Protein AF-A0AA49GN53-F1 (afdb_monomer_lite)

Structure (mmCIF, N/CA/C/O backbone):
data_AF-A0AA49GN53-F1
#
_entry.id   AF-A0AA49GN53-F1
#
loop_
_atom_site.group_PDB
_atom_site.id
_atom_site.type_symbol
_atom_site.label_atom_id
_atom_site.label_alt_id
_atom_site.label_comp_id
_atom_site.label_asym_id
_atom_site.label_entity_id
_atom_site.label_seq_id
_atom_site.pdbx_PDB_ins_code
_atom_site.Cartn_x
_atom_site.Cartn_y
_atom_site.Cartn_z
_atom_site.occupancy
_atom_site.B_iso_or_equiv
_atom_site.auth_seq_id
_atom_site.auth_comp_id
_atom_site.auth_asym_id
_atom_site.auth_atom_id
_atom_site.pdbx_PDB_model_num
ATOM 1 N N . MET A 1 1 ? -11.409 1.439 17.547 1.00 54.94 1 MET A N 1
ATOM 2 C CA . MET A 1 1 ? -10.753 1.227 16.237 1.00 54.94 1 MET A CA 1
ATOM 3 C C . MET A 1 1 ? -9.840 2.413 15.965 1.00 54.94 1 MET A C 1
ATOM 5 O O . MET A 1 1 ? -10.302 3.540 16.104 1.00 54.94 1 MET A O 1
ATOM 9 N N . LYS A 1 2 ? -8.555 2.179 15.673 1.00 67.25 2 LYS A N 1
ATOM 10 C CA . LYS A 1 2 ? -7.605 3.239 15.289 1.00 67.25 2 LYS A CA 1
ATOM 11 C C . LYS A 1 2 ? -7.948 3.698 13.862 1.00 67.25 2 LYS A C 1
ATOM 13 O O . LYS A 1 2 ? -8.266 2.854 13.030 1.00 67.25 2 LYS A O 1
ATOM 18 N N . ARG A 1 3 ? -7.956 5.010 13.601 1.00 82.94 3 ARG A N 1
ATOM 19 C CA . ARG A 1 3 ? -8.122 5.567 12.244 1.00 82.94 3 ARG A CA 1
ATOM 20 C C . ARG A 1 3 ? -6.794 5.491 11.486 1.00 82.94 3 ARG A C 1
ATOM 22 O O . ARG A 1 3 ? -5.761 5.692 12.119 1.00 82.94 3 ARG A O 1
ATOM 29 N N . LEU A 1 4 ? -6.860 5.245 10.172 1.00 87.00 4 LEU A N 1
ATOM 30 C CA . LEU A 1 4 ? -5.706 5.348 9.276 1.00 87.00 4 LEU A CA 1
ATOM 31 C C . LEU A 1 4 ? -5.173 6.784 9.238 1.00 87.00 4 LEU A C 1
ATOM 33 O O . LEU A 1 4 ? -5.960 7.736 9.305 1.00 87.00 4 LEU A O 1
ATOM 37 N N . SER A 1 5 ? -3.860 6.942 9.076 1.00 91.00 5 SER A N 1
ATOM 38 C CA . SER A 1 5 ? -3.268 8.234 8.722 1.00 91.00 5 SER A CA 1
ATOM 39 C C . SER A 1 5 ? -3.772 8.739 7.359 1.00 91.00 5 SER A C 1
ATOM 41 O O . SER A 1 5 ? -4.272 7.976 6.522 1.00 91.00 5 SER A O 1
ATOM 43 N N . ASN A 1 6 ? -3.642 10.049 7.112 1.00 90.75 6 ASN A N 1
ATOM 44 C CA . ASN A 1 6 ? -4.035 10.642 5.828 1.00 90.75 6 ASN A CA 1
ATOM 45 C C . ASN A 1 6 ? -3.253 10.017 4.664 1.00 90.75 6 ASN A C 1
ATOM 47 O O . ASN A 1 6 ? -3.858 9.617 3.670 1.00 90.75 6 ASN A O 1
ATOM 51 N N . ASN A 1 7 ? -1.932 9.871 4.812 1.00 92.31 7 ASN A N 1
ATOM 52 C CA . ASN A 1 7 ? -1.085 9.274 3.781 1.00 92.31 7 ASN A CA 1
ATOM 53 C C . ASN A 1 7 ? -1.431 7.795 3.565 1.00 92.31 7 ASN A C 1
ATOM 55 O O . ASN A 1 7 ? -1.616 7.388 2.421 1.00 92.31 7 ASN A O 1
ATOM 59 N N . ALA A 1 8 ? -1.638 7.010 4.630 1.00 92.44 8 ALA A N 1
ATOM 60 C CA . ALA A 1 8 ? -2.073 5.621 4.488 1.00 92.44 8 ALA A CA 1
ATOM 61 C C . ALA A 1 8 ? -3.421 5.502 3.773 1.00 92.44 8 ALA A C 1
ATOM 63 O O . ALA A 1 8 ? -3.586 4.634 2.923 1.00 92.44 8 ALA A O 1
ATOM 64 N N . THR A 1 9 ? -4.362 6.408 4.043 1.00 92.44 9 THR A N 1
ATOM 65 C CA . THR A 1 9 ? -5.661 6.435 3.354 1.00 92.44 9 THR A CA 1
ATOM 66 C C . THR A 1 9 ? -5.506 6.710 1.855 1.00 92.44 9 THR A C 1
ATOM 68 O O . THR A 1 9 ? -6.140 6.046 1.033 1.00 92.44 9 THR A O 1
ATOM 71 N N . VAL A 1 10 ? -4.655 7.672 1.485 1.00 92.44 10 VAL A N 1
ATOM 72 C CA . VAL A 1 10 ? -4.378 8.021 0.083 1.00 92.44 10 VAL A CA 1
ATOM 73 C C . VAL A 1 10 ? -3.693 6.8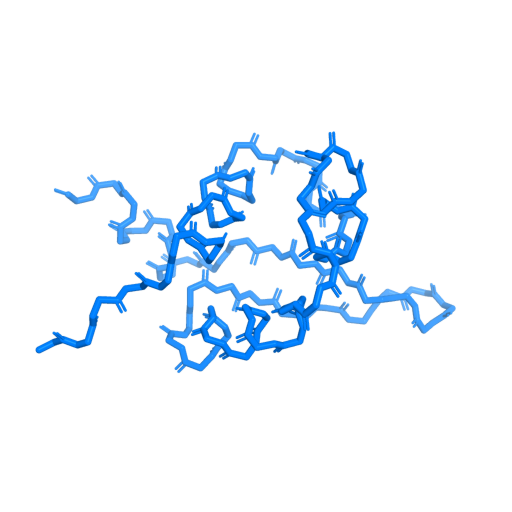64 -0.644 1.00 92.44 10 VAL A C 1
ATOM 75 O O . VAL A 1 10 ? -4.155 6.461 -1.711 1.00 92.44 10 VAL A O 1
ATOM 78 N N . ILE A 1 11 ? -2.645 6.289 -0.050 1.00 92.8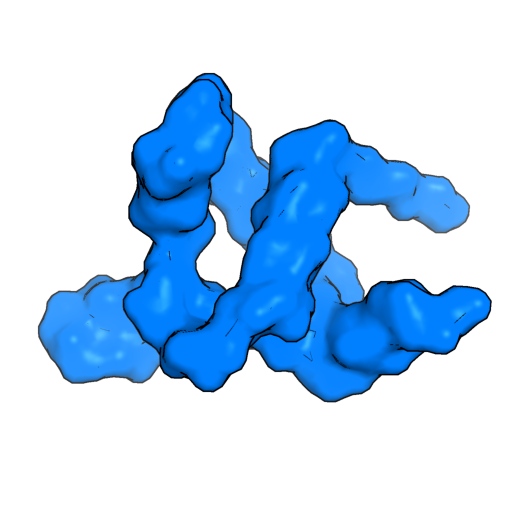8 11 ILE A N 1
ATOM 79 C CA . ILE A 1 11 ? -1.908 5.153 -0.616 1.00 92.88 11 IL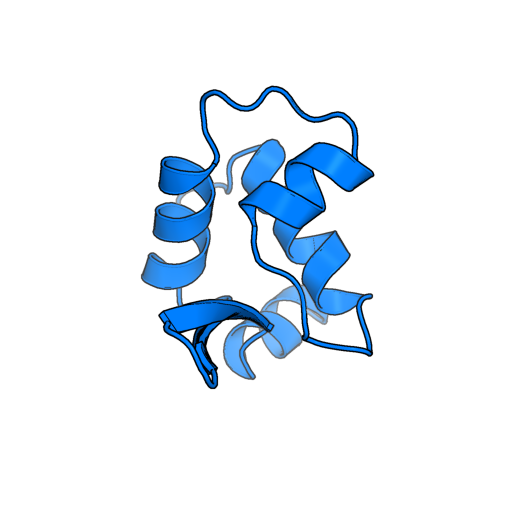E A CA 1
ATOM 80 C C . ILE A 1 11 ? -2.806 3.924 -0.748 1.00 92.88 11 ILE A C 1
ATOM 82 O O . ILE A 1 11 ? -2.808 3.277 -1.790 1.00 92.88 11 ILE A O 1
ATOM 86 N N . PHE A 1 12 ? -3.622 3.629 0.263 1.00 93.25 12 PHE A N 1
ATOM 87 C CA . PHE A 1 12 ? -4.566 2.516 0.221 1.00 93.25 12 PHE A CA 1
ATOM 88 C C . PHE A 1 12 ? -5.569 2.658 -0.928 1.00 93.25 12 PHE A C 1
ATOM 90 O O . PHE A 1 12 ? -5.800 1.704 -1.670 1.00 93.25 12 PHE A O 1
ATOM 97 N N . ARG A 1 13 ? -6.116 3.863 -1.132 1.00 92.81 13 ARG A N 1
ATOM 98 C CA . ARG A 1 13 ? -7.002 4.148 -2.268 1.00 92.81 13 ARG A CA 1
ATOM 99 C C . ARG A 1 13 ? -6.275 4.010 -3.604 1.00 92.81 13 ARG A C 1
ATOM 101 O O . ARG A 1 13 ? -6.857 3.474 -4.542 1.00 92.81 13 A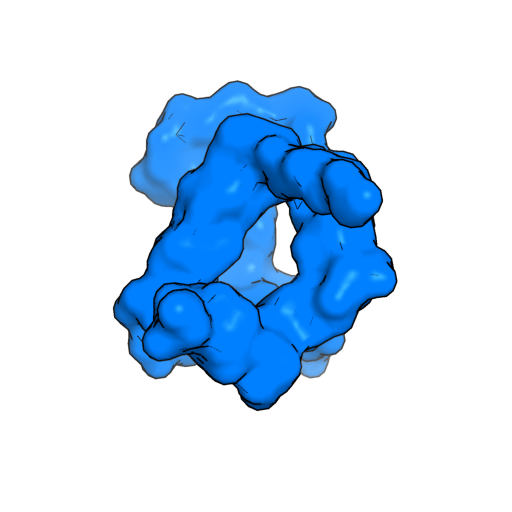RG A O 1
ATOM 108 N N . TYR A 1 14 ? -5.032 4.479 -3.693 1.00 93.00 14 TYR A N 1
ATOM 109 C CA . TYR A 1 14 ? -4.228 4.342 -4.905 1.00 93.00 14 TYR A CA 1
ATOM 110 C C . TYR A 1 14 ? -4.006 2.867 -5.255 1.00 93.00 14 TYR A C 1
ATOM 112 O O . TYR A 1 14 ? -4.306 2.458 -6.369 1.00 93.00 14 TYR A O 1
ATOM 120 N N . LEU A 1 15 ? -3.575 2.056 -4.286 1.00 91.88 15 LEU A N 1
ATOM 121 C CA . LEU A 1 15 ? -3.343 0.619 -4.458 1.00 91.88 15 LEU A CA 1
ATOM 122 C C . LEU A 1 15 ? -4.612 -0.165 -4.814 1.00 91.88 15 LEU A C 1
ATOM 124 O O . LEU A 1 15 ? -4.523 -1.186 -5.482 1.00 91.88 15 LEU A O 1
ATOM 128 N N . TYR A 1 16 ? -5.791 0.291 -4.381 1.00 91.19 16 TYR A N 1
ATOM 129 C CA . TYR A 1 16 ? -7.065 -0.299 -4.804 1.00 91.19 16 TYR A CA 1
ATOM 130 C C . TYR A 1 16 ? -7.379 -0.021 -6.283 1.00 91.19 16 TYR A C 1
ATOM 132 O O . TYR A 1 16 ? -7.953 -0.863 -6.969 1.00 91.19 16 TYR A O 1
ATOM 140 N N . GLN A 1 17 ? -7.038 1.176 -6.765 1.00 89.38 17 GLN A N 1
ATOM 141 C CA . GLN A 1 17 ? -7.283 1.596 -8.148 1.00 89.38 17 GLN A CA 1
ATOM 142 C C . GLN A 1 17 ? -6.197 1.112 -9.114 1.00 89.38 17 GLN A C 1
ATOM 144 O O . GLN A 1 17 ? -6.449 1.006 -10.317 1.00 89.38 17 GLN A O 1
ATOM 149 N N . ASP A 1 18 ? -4.997 0.843 -8.605 1.00 83.88 18 ASP A N 1
ATOM 150 C CA . ASP A 1 18 ? -3.880 0.357 -9.396 1.00 83.88 18 ASP A CA 1
ATOM 151 C C . ASP A 1 18 ? -4.105 -1.097 -9.825 1.00 83.88 18 ASP A C 1
ATOM 153 O O . ASP A 1 18 ? -4.013 -2.038 -9.044 1.00 83.88 18 ASP A O 1
ATOM 157 N N . THR A 1 19 ? -4.386 -1.272 -11.112 1.00 67.00 19 THR A N 1
ATOM 158 C CA . THR A 1 19 ? -4.595 -2.586 -11.734 1.00 67.00 19 THR A CA 1
ATOM 159 C C . THR A 1 19 ? -3.284 -3.295 -12.068 1.00 67.00 19 THR A C 1
ATOM 161 O O . THR A 1 19 ? -3.304 -4.493 -12.356 1.00 67.00 19 THR A O 1
ATOM 164 N N . THR A 1 20 ? -2.152 -2.582 -12.023 1.00 71.56 20 THR A N 1
ATOM 165 C CA . THR A 1 20 ? -0.834 -3.128 -12.371 1.00 71.56 20 THR A CA 1
ATOM 166 C C . THR A 1 20 ? -0.178 -3.858 -11.205 1.00 71.56 20 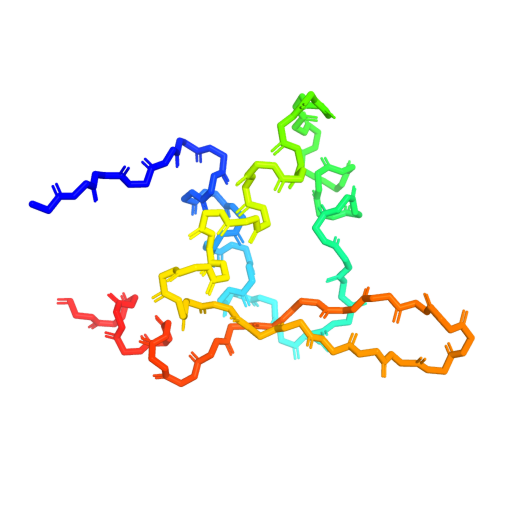THR A C 1
ATOM 168 O O . THR A 1 20 ? 0.484 -4.857 -11.441 1.00 71.56 20 THR A O 1
ATOM 171 N N . HIS A 1 21 ? -0.449 -3.448 -9.959 1.00 68.81 21 HIS A N 1
ATOM 172 C CA . HIS A 1 21 ? 0.078 -4.063 -8.727 1.00 68.81 21 HIS A CA 1
ATOM 173 C C . HIS A 1 21 ? 1.618 -4.124 -8.647 1.00 68.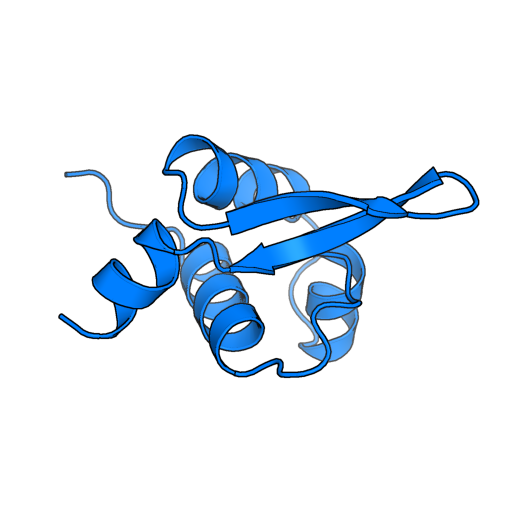81 21 HIS A C 1
ATOM 175 O O . HIS A 1 21 ? 2.169 -4.909 -7.878 1.00 68.81 21 HIS A O 1
ATOM 181 N N . ASP A 1 22 ? 2.300 -3.272 -9.414 1.00 76.00 22 ASP A N 1
ATOM 182 C CA . ASP A 1 22 ? 3.744 -3.349 -9.664 1.00 76.00 22 ASP A CA 1
ATOM 183 C C . ASP A 1 22 ? 4.511 -2.163 -9.056 1.00 76.00 22 ASP A C 1
ATOM 185 O O . ASP A 1 22 ? 5.619 -1.846 -9.486 1.00 76.00 22 ASP A O 1
ATOM 189 N N . LEU A 1 23 ? 3.947 -1.471 -8.060 1.00 85.44 23 LEU A N 1
ATOM 190 C CA . LEU A 1 23 ? 4.579 -0.283 -7.478 1.00 85.44 23 LEU A CA 1
ATOM 191 C C . LEU A 1 23 ? 4.900 -0.456 -6.000 1.00 85.44 23 LEU A C 1
ATOM 193 O O . LEU A 1 23 ? 4.081 -0.931 -5.210 1.00 85.44 23 LEU A O 1
ATOM 197 N N . ALA A 1 24 ? 6.090 0.010 -5.624 1.00 90.44 24 ALA A N 1
ATOM 198 C CA . ALA A 1 24 ? 6.461 0.169 -4.232 1.00 90.44 24 ALA A CA 1
ATOM 199 C C . ALA A 1 24 ? 5.818 1.439 -3.646 1.00 90.44 24 ALA A C 1
ATOM 201 O O . ALA A 1 24 ? 5.715 2.462 -4.326 1.00 90.44 24 ALA A O 1
ATOM 202 N N . ILE A 1 25 ? 5.470 1.442 -2.356 1.00 90.69 25 ILE A N 1
ATOM 203 C CA . ILE A 1 25 ? 4.956 2.642 -1.664 1.00 90.69 25 ILE A CA 1
ATOM 204 C C . ILE A 1 25 ? 5.831 3.894 -1.895 1.00 90.69 25 ILE A C 1
ATOM 206 O O . ILE A 1 25 ? 5.263 4.926 -2.257 1.00 90.69 25 ILE A O 1
ATOM 210 N N . PRO A 1 26 ? 7.177 3.842 -1.809 1.00 90.00 26 PRO A N 1
ATOM 211 C CA . PRO A 1 26 ? 8.032 4.991 -2.138 1.00 90.00 26 PRO A CA 1
ATOM 212 C C . PRO A 1 26 ? 7.847 5.535 -3.565 1.00 90.00 26 PRO A C 1
ATOM 214 O O . PRO A 1 26 ? 7.980 6.733 -3.818 1.00 90.00 26 PRO A O 1
ATOM 217 N N . GLU A 1 27 ? 7.535 4.674 -4.534 1.00 89.94 27 GLU A N 1
ATOM 218 C CA . GLU A 1 27 ? 7.269 5.092 -5.913 1.00 89.94 27 GLU A CA 1
ATOM 219 C C . GLU A 1 27 ? 5.901 5.758 -6.042 1.00 89.94 27 GLU A C 1
ATOM 221 O O . GLU A 1 27 ? 5.759 6.744 -6.767 1.00 89.94 27 GLU A O 1
ATOM 226 N N . ILE A 1 28 ? 4.908 5.269 -5.298 1.00 91.12 28 ILE A N 1
ATOM 227 C CA . ILE A 1 28 ? 3.583 5.887 -5.221 1.00 91.12 28 ILE A CA 1
ATOM 228 C C . ILE A 1 28 ? 3.692 7.281 -4.592 1.00 91.12 28 ILE A C 1
ATOM 230 O O . ILE A 1 28 ? 3.104 8.226 -5.112 1.00 91.12 28 ILE A O 1
ATOM 234 N N . TYR A 1 29 ? 4.504 7.447 -3.544 1.00 91.75 29 TYR A N 1
ATOM 235 C CA . TYR A 1 29 ? 4.787 8.757 -2.948 1.00 91.75 29 TYR A CA 1
ATOM 236 C C . TYR A 1 29 ? 5.358 9.743 -3.966 1.00 91.75 29 TYR A C 1
ATOM 238 O O . TYR A 1 29 ? 4.866 10.865 -4.068 1.00 91.75 29 TYR A O 1
ATOM 246 N N . LYS A 1 30 ? 6.338 9.311 -4.770 1.00 89.88 30 LYS A N 1
ATOM 247 C CA . LYS A 1 30 ? 6.896 10.130 -5.857 1.00 89.88 30 LYS A CA 1
ATOM 248 C C . LYS A 1 30 ? 5.848 10.486 -6.909 1.00 89.88 30 LYS A C 1
ATOM 250 O O . LYS A 1 30 ? 5.812 11.626 -7.353 1.00 89.88 30 LYS A O 1
ATOM 255 N N . LYS A 1 31 ? 4.995 9.534 -7.305 1.00 89.75 31 LYS A N 1
ATOM 256 C CA . LYS A 1 31 ? 3.924 9.773 -8.290 1.00 89.75 31 LYS A CA 1
ATOM 257 C C . LYS A 1 31 ? 2.851 10.735 -7.787 1.00 89.75 31 LYS A C 1
ATOM 259 O O . LYS A 1 31 ? 2.279 11.461 -8.591 1.00 89.75 31 LYS A O 1
ATOM 264 N N . LEU A 1 32 ? 2.554 10.700 -6.492 1.00 89.69 32 LEU A N 1
ATOM 265 C CA . LEU A 1 32 ? 1.518 11.514 -5.855 1.00 89.69 32 LEU A CA 1
ATOM 266 C C . LEU A 1 32 ? 2.061 12.804 -5.223 1.00 89.69 32 LEU A C 1
ATOM 268 O O . LEU A 1 32 ? 1.300 13.511 -4.569 1.00 89.69 32 LEU A O 1
ATOM 272 N N . GLU A 1 33 ? 3.356 13.092 -5.392 1.00 88.69 33 GLU A N 1
ATOM 273 C CA . GLU A 1 33 ? 4.043 14.251 -4.804 1.00 88.69 33 GLU A CA 1
ATOM 274 C C . GLU A 1 33 ? 3.816 14.375 -3.280 1.00 88.69 33 GLU A C 1
ATOM 276 O O . GLU A 1 33 ? 3.676 15.467 -2.726 1.00 88.69 33 GLU A O 1
ATOM 281 N N . LEU A 1 34 ? 3.772 13.231 -2.584 1.00 85.81 34 LEU A N 1
ATOM 282 C CA . LEU A 1 34 ? 3.592 13.162 -1.133 1.00 85.81 34 LEU A CA 1
ATOM 283 C C . LEU A 1 34 ? 4.914 13.424 -0.396 1.00 85.81 34 LEU A C 1
ATOM 285 O O . LEU A 1 34 ? 6.001 13.118 -0.887 1.00 85.81 34 LEU A O 1
ATOM 289 N N . LEU A 1 35 ? 4.824 13.950 0.829 1.00 80.12 35 LEU A N 1
ATOM 290 C CA . LEU A 1 35 ? 5.989 14.182 1.689 1.00 80.12 35 LEU A CA 1
ATOM 291 C C . LEU A 1 35 ? 6.629 12.846 2.104 1.00 80.12 35 LEU A C 1
ATOM 293 O O . LEU A 1 35 ? 6.033 12.078 2.853 1.00 80.12 35 LEU A O 1
ATOM 297 N N . SER A 1 36 ? 7.864 12.596 1.667 1.00 67.44 36 SER A N 1
ATOM 298 C CA . SER A 1 36 ? 8.600 11.322 1.788 1.00 67.44 36 SER A CA 1
ATOM 299 C C . SER A 1 36 ? 9.063 10.929 3.204 1.00 67.44 36 SER A C 1
ATOM 301 O O . SER A 1 36 ? 9.862 10.008 3.367 1.00 67.44 36 SER A O 1
ATOM 303 N N . GLY A 1 37 ? 8.582 11.608 4.250 1.00 73.69 37 GLY A N 1
ATOM 304 C CA . GLY A 1 37 ? 8.982 11.352 5.641 1.00 73.69 37 GLY A CA 1
ATOM 305 C C . GLY A 1 37 ? 8.373 10.086 6.254 1.00 73.69 37 GLY A C 1
ATOM 306 O O . GLY A 1 37 ? 9.008 9.455 7.096 1.00 73.69 37 GLY A O 1
ATOM 307 N N . ASP A 1 38 ? 7.190 9.680 5.781 1.00 84.69 38 ASP A N 1
ATOM 308 C CA . ASP A 1 38 ? 6.348 8.697 6.482 1.00 84.69 38 ASP A CA 1
ATOM 309 C C . ASP A 1 38 ? 6.139 7.391 5.695 1.00 84.69 38 ASP A C 1
ATOM 311 O O . ASP A 1 38 ? 5.297 6.575 6.058 1.00 84.69 38 ASP A O 1
ATOM 315 N N . GLU A 1 39 ? 6.880 7.165 4.606 1.00 90.25 39 GLU A N 1
ATOM 316 C CA . GLU A 1 39 ? 6.665 6.030 3.689 1.00 90.25 39 GLU A CA 1
ATOM 317 C C . GLU A 1 39 ? 6.682 4.674 4.412 1.00 90.25 39 GLU A C 1
ATOM 319 O O . GLU A 1 39 ? 5.777 3.856 4.243 1.00 90.25 39 GLU A O 1
ATOM 324 N N . LYS A 1 40 ? 7.683 4.459 5.278 1.00 89.94 40 LYS A N 1
ATOM 325 C CA . LYS A 1 40 ? 7.813 3.228 6.074 1.00 89.94 40 LYS A CA 1
ATOM 326 C C . LYS A 1 40 ? 6.733 3.095 7.143 1.00 89.94 40 LYS A C 1
ATOM 328 O O . LYS A 1 40 ? 6.326 1.980 7.456 1.00 89.94 40 LYS A O 1
ATOM 333 N N . GLU A 1 41 ? 6.293 4.210 7.722 1.00 91.69 41 GLU A N 1
ATOM 334 C CA . GLU A 1 41 ? 5.218 4.201 8.715 1.00 91.69 41 GLU A CA 1
ATOM 335 C C . GLU A 1 41 ? 3.887 3.845 8.055 1.00 91.69 41 GLU A C 1
ATOM 337 O O . GLU A 1 41 ? 3.150 3.016 8.581 1.00 91.69 41 GLU A O 1
ATOM 342 N N . VAL A 1 42 ? 3.622 4.383 6.864 1.00 93.12 42 VAL A N 1
ATOM 343 C CA . VAL A 1 42 ? 2.442 4.048 6.063 1.00 93.12 42 VAL A CA 1
ATOM 344 C C . VAL A 1 42 ? 2.461 2.597 5.603 1.00 93.12 42 VAL A C 1
ATOM 346 O O . VAL A 1 42 ? 1.450 1.905 5.726 1.00 93.12 42 VAL A O 1
ATOM 349 N N . GLU A 1 43 ? 3.600 2.103 5.120 1.00 93.06 43 GLU A N 1
ATOM 350 C CA . GLU A 1 43 ? 3.754 0.689 4.776 1.00 93.06 43 GLU A CA 1
ATOM 351 C C . GLU A 1 43 ? 3.468 -0.212 5.981 1.00 93.06 43 GLU A C 1
ATOM 353 O O . GLU A 1 43 ? 2.702 -1.176 5.880 1.00 93.06 43 GLU A O 1
ATOM 358 N N . TYR A 1 44 ? 4.034 0.121 7.141 1.00 92.88 44 TYR A N 1
ATOM 359 C CA . TYR A 1 44 ? 3.802 -0.615 8.378 1.00 92.88 44 TYR A CA 1
ATOM 360 C C . TYR A 1 44 ? 2.337 -0.540 8.829 1.00 92.88 44 TYR A C 1
ATOM 362 O O . TYR A 1 44 ? 1.746 -1.553 9.201 1.00 92.88 44 TYR A O 1
ATOM 370 N N . GLU A 1 45 ? 1.713 0.634 8.771 1.00 93.88 45 GLU A N 1
ATOM 371 C CA . GLU A 1 45 ? 0.313 0.837 9.144 1.00 93.88 45 GLU A CA 1
ATOM 372 C C . GLU A 1 45 ? -0.625 -0.018 8.281 1.00 93.88 45 GLU A C 1
ATOM 374 O O . GLU A 1 45 ? -1.456 -0.757 8.810 1.00 93.88 45 GLU A O 1
ATOM 379 N N . LEU A 1 46 ? -0.460 0.016 6.959 1.00 94.06 46 LEU A N 1
ATOM 380 C CA . LEU A 1 46 ? -1.306 -0.738 6.036 1.00 94.06 46 LEU A CA 1
ATOM 381 C C . LEU A 1 46 ? -1.073 -2.253 6.129 1.00 94.06 46 LEU A C 1
ATOM 383 O O . LEU A 1 46 ? -2.033 -3.030 6.106 1.00 94.06 46 LEU A O 1
ATOM 387 N N . SER A 1 47 ? 0.184 -2.688 6.251 1.00 93.62 47 SER A N 1
ATOM 388 C CA . SER A 1 47 ? 0.529 -4.113 6.342 1.00 93.62 47 SER A CA 1
ATOM 389 C C . SER A 1 47 ? 0.137 -4.727 7.689 1.00 93.62 47 SER A C 1
ATOM 391 O O . SER A 1 47 ? -0.406 -5.831 7.717 1.00 93.62 47 SER A O 1
ATOM 393 N N . SER A 1 48 ? 0.315 -4.009 8.803 1.00 93.62 48 SER A N 1
ATOM 394 C CA . SER A 1 48 ? -0.071 -4.480 10.145 1.00 93.62 48 SER A CA 1
ATOM 395 C C . SER A 1 48 ? -1.582 -4.654 10.313 1.00 93.62 48 SER A C 1
ATOM 397 O O . SER A 1 48 ? -2.025 -5.503 11.085 1.00 93.62 48 SER A O 1
ATOM 399 N N . LEU A 1 49 ? -2.379 -3.897 9.556 1.00 93.38 49 LEU A N 1
ATOM 400 C CA . LEU A 1 49 ? -3.834 -4.050 9.481 1.00 93.38 49 LEU A CA 1
ATOM 401 C C . LEU A 1 49 ? -4.274 -5.109 8.459 1.00 93.38 49 LEU A C 1
ATOM 403 O O . LEU A 1 49 ? -5.472 -5.326 8.278 1.00 93.38 49 LEU A O 1
ATOM 407 N N . GLY A 1 50 ? -3.327 -5.755 7.774 1.00 94.06 50 GLY A N 1
ATOM 408 C CA . GLY A 1 50 ? -3.595 -6.746 6.739 1.00 94.06 50 GLY A CA 1
ATOM 409 C C . GLY A 1 50 ? -4.282 -6.169 5.502 1.00 94.06 50 GLY A C 1
ATOM 410 O O . GLY A 1 50 ? -4.876 -6.929 4.742 1.00 94.06 50 GLY A O 1
ATOM 411 N N . LEU A 1 51 ? -4.246 -4.848 5.295 1.00 93.94 51 LEU A N 1
ATOM 412 C CA . LEU A 1 51 ? -4.906 -4.175 4.170 1.00 93.94 51 LEU A CA 1
ATOM 413 C C . LEU A 1 51 ? -4.144 -4.369 2.857 1.00 93.94 51 LEU A C 1
ATOM 415 O O . LEU A 1 51 ? -4.753 -4.407 1.789 1.00 93.94 51 LEU A O 1
ATOM 419 N N . ILE A 1 52 ? -2.824 -4.528 2.941 1.00 93.81 52 ILE A N 1
ATOM 420 C CA . ILE A 1 52 ? -1.940 -4.749 1.796 1.00 93.81 52 ILE A CA 1
ATOM 421 C C . ILE A 1 52 ? -1.081 -5.998 2.003 1.00 93.81 52 ILE A C 1
ATOM 423 O O . ILE A 1 52 ? -0.882 -6.455 3.129 1.00 93.81 52 ILE A O 1
ATOM 427 N N . GLN A 1 53 ? -0.565 -6.537 0.906 1.00 92.12 53 GLN A N 1
ATOM 428 C CA . GLN A 1 53 ? 0.466 -7.567 0.874 1.00 92.12 53 GLN A CA 1
ATOM 429 C C . GLN A 1 53 ? 1.743 -6.972 0.284 1.00 92.12 53 GLN A C 1
ATOM 431 O O . GLN A 1 53 ? 1.686 -6.201 -0.675 1.00 92.12 53 GLN A O 1
ATOM 436 N N . VAL A 1 54 ? 2.876 -7.347 0.874 1.00 90.19 54 VAL A N 1
ATOM 437 C CA . VAL A 1 54 ? 4.213 -6.989 0.397 1.00 90.19 54 VAL A CA 1
ATOM 438 C C . VAL A 1 54 ? 4.783 -8.204 -0.322 1.00 90.19 54 VAL A C 1
ATOM 440 O O . VAL A 1 54 ? 4.875 -9.280 0.272 1.00 90.19 54 VAL A O 1
ATOM 443 N N . GLU A 1 55 ? 5.155 -8.046 -1.587 1.00 88.12 55 GLU A N 1
ATOM 444 C CA . GLU A 1 55 ? 5.755 -9.104 -2.397 1.00 88.12 55 GLU A CA 1
ATOM 445 C C . GLU A 1 55 ? 7.188 -8.746 -2.786 1.00 88.12 55 GLU A C 1
ATOM 447 O O . GLU A 1 55 ? 7.486 -7.618 -3.171 1.00 88.12 55 GLU A O 1
ATOM 452 N N . ASN A 1 56 ? 8.085 -9.728 -2.690 1.00 86.19 56 ASN A N 1
ATOM 453 C CA . ASN A 1 56 ? 9.433 -9.626 -3.239 1.00 86.19 56 ASN A CA 1
ATOM 454 C C . ASN A 1 56 ? 9.393 -10.078 -4.694 1.00 86.19 56 ASN A C 1
ATOM 456 O O . ASN A 1 56 ? 9.147 -11.256 -4.962 1.00 86.19 56 ASN A O 1
ATOM 460 N N . GLY A 1 57 ? 9.665 -9.174 -5.627 1.00 78.69 57 GLY A N 1
ATOM 461 C CA . GLY A 1 57 ? 9.900 -9.569 -7.006 1.00 78.69 57 GLY A CA 1
ATOM 462 C C . GLY A 1 57 ? 11.371 -9.835 -7.306 1.00 78.69 57 GLY A C 1
ATOM 463 O O . GLY A 1 57 ? 12.248 -9.852 -6.437 1.00 78.69 57 GLY A O 1
ATOM 464 N N . SER A 1 58 ? 11.641 -10.066 -8.588 1.00 75.50 58 SER A N 1
ATOM 465 C CA . SER A 1 58 ? 12.992 -10.341 -9.077 1.00 75.50 58 SER A CA 1
ATOM 466 C C . SER A 1 58 ? 13.894 -9.118 -8.855 1.00 75.50 58 SER A C 1
ATOM 468 O O . SER A 1 58 ? 13.470 -7.993 -9.102 1.00 75.50 58 SER A O 1
ATOM 470 N N . ASN A 1 59 ? 15.139 -9.336 -8.417 1.00 74.75 59 ASN A N 1
ATOM 471 C CA . ASN A 1 59 ? 16.134 -8.299 -8.077 1.00 74.75 59 ASN A CA 1
ATOM 472 C C . ASN A 1 59 ? 15.917 -7.536 -6.753 1.00 74.75 59 ASN A C 1
ATOM 474 O O . ASN A 1 59 ? 16.403 -6.416 -6.625 1.00 74.75 59 ASN A O 1
ATOM 478 N N . ASN A 1 60 ? 15.258 -8.135 -5.752 1.00 72.19 60 ASN A N 1
ATOM 479 C CA . ASN A 1 60 ? 14.995 -7.511 -4.439 1.00 72.19 60 ASN A CA 1
ATOM 480 C C . ASN A 1 60 ? 14.133 -6.235 -4.506 1.00 72.19 60 ASN A C 1
ATOM 482 O O . ASN A 1 60 ? 14.182 -5.408 -3.595 1.00 72.19 60 ASN A O 1
ATOM 486 N N . ASN A 1 61 ? 13.335 -6.078 -5.564 1.00 81.56 61 ASN A N 1
ATOM 487 C CA . ASN A 1 61 ? 12.332 -5.021 -5.621 1.00 81.56 61 ASN A CA 1
ATOM 488 C C . ASN A 1 61 ? 11.094 -5.444 -4.825 1.00 81.56 61 ASN A C 1
ATOM 490 O O . ASN A 1 61 ? 10.599 -6.562 -4.989 1.00 81.56 61 ASN A O 1
ATOM 494 N N . LEU A 1 62 ? 10.615 -4.545 -3.965 1.00 86.00 62 LEU A N 1
ATOM 495 C CA . LEU A 1 62 ? 9.386 -4.723 -3.198 1.00 86.00 62 LEU A CA 1
ATOM 496 C C . LEU A 1 62 ? 8.208 -4.162 -3.986 1.00 86.00 62 LEU A C 1
ATOM 498 O O . LEU A 1 62 ? 8.293 -3.053 -4.506 1.00 86.00 62 LEU A O 1
ATOM 502 N N . PHE A 1 63 ? 7.112 -4.907 -4.013 1.00 90.19 63 PHE A N 1
ATOM 503 C CA . PHE A 1 63 ? 5.856 -4.499 -4.626 1.00 90.19 63 PHE A CA 1
ATOM 504 C C . PHE A 1 63 ? 4.734 -4.573 -3.597 1.00 90.19 63 PHE A C 1
ATOM 506 O O . PHE A 1 63 ? 4.700 -5.480 -2.758 1.00 90.19 63 PHE A O 1
ATOM 513 N N . HIS A 1 64 ? 3.815 -3.612 -3.651 1.00 91.94 64 HIS A N 1
ATOM 514 C CA . HIS A 1 64 ? 2.697 -3.523 -2.722 1.00 91.94 64 HIS A CA 1
ATOM 515 C C . HIS A 1 64 ? 1.393 -3.710 -3.483 1.00 91.94 64 HIS A C 1
ATOM 517 O O . HIS A 1 64 ? 1.118 -3.008 -4.451 1.00 91.94 64 HIS A O 1
ATOM 523 N N . LYS A 1 65 ? 0.558 -4.635 -3.013 1.00 90.69 65 LYS A N 1
ATOM 524 C CA . LYS A 1 65 ? -0.777 -4.866 -3.574 1.00 90.69 65 LYS A CA 1
ATOM 525 C C . LYS A 1 65 ? -1.834 -4.866 -2.492 1.00 90.69 65 LYS A C 1
ATOM 527 O O . LYS A 1 65 ? -1.558 -5.226 -1.347 1.00 90.69 65 LYS A O 1
ATOM 532 N N . ILE A 1 66 ? -3.063 -4.506 -2.844 1.00 91.81 66 ILE A N 1
ATOM 533 C CA . ILE A 1 66 ? -4.169 -4.625 -1.899 1.00 91.81 66 ILE A CA 1
ATOM 534 C C . ILE A 1 66 ? -4.466 -6.103 -1.601 1.00 91.81 66 ILE A C 1
ATOM 536 O O . ILE A 1 66 ? -4.476 -6.950 -2.496 1.00 91.81 66 ILE A O 1
ATOM 540 N N . SER A 1 67 ? -4.698 -6.431 -0.330 1.00 92.75 67 SER A N 1
ATOM 541 C CA . SER A 1 67 ? -5.082 -7.784 0.072 1.00 92.75 67 SER A CA 1
ATOM 542 C C . SER A 1 67 ? -6.575 -8.035 -0.178 1.00 92.75 67 SER A C 1
ATOM 544 O O . SER A 1 67 ? -7.373 -7.102 -0.260 1.00 92.75 67 SER A O 1
ATOM 546 N N . GLU A 1 68 ? -7.000 -9.300 -0.201 1.00 92.19 68 GLU A N 1
ATOM 547 C CA . GLU A 1 68 ? -8.430 -9.663 -0.240 1.00 92.19 68 GLU A CA 1
ATOM 548 C C . GLU A 1 68 ? -9.222 -9.140 0.974 1.00 92.19 68 GLU A C 1
ATOM 550 O O . GLU A 1 68 ? -10.436 -8.944 0.914 1.00 92.19 68 GLU A O 1
ATOM 555 N N . TYR A 1 69 ? -8.559 -8.923 2.113 1.00 93.19 69 TYR A N 1
ATOM 556 C CA . TYR A 1 69 ? -9.177 -8.246 3.253 1.00 93.19 69 TYR A CA 1
ATOM 557 C C . TYR A 1 69 ? -9.307 -6.741 2.991 1.00 93.19 69 TYR A C 1
ATOM 559 O O . TYR A 1 69 ? -10.382 -6.186 3.196 1.00 93.19 69 TYR A O 1
ATOM 567 N N . GLY A 1 70 ? -8.259 -6.104 2.460 1.00 92.25 70 GLY A N 1
ATOM 568 C CA . GLY A 1 70 ? -8.273 -4.696 2.074 1.00 92.25 70 GLY A CA 1
ATOM 569 C C . GLY A 1 70 ? -9.368 -4.375 1.057 1.00 92.25 70 GLY A C 1
ATOM 570 O O . GLY A 1 70 ? -10.110 -3.421 1.259 1.00 92.25 70 GLY A O 1
ATOM 571 N N . LYS A 1 71 ? -9.548 -5.208 0.023 1.00 91.44 71 LYS A N 1
ATOM 572 C CA . LYS A 1 71 ? -10.634 -5.044 -0.964 1.00 91.44 71 LYS A CA 1
ATOM 573 C C . LYS A 1 71 ? -12.005 -4.986 -0.289 1.00 91.44 71 LYS A C 1
ATOM 575 O O . LYS A 1 71 ? -12.728 -4.011 -0.450 1.00 91.44 71 LYS A O 1
ATOM 580 N N . ARG A 1 72 ? -12.302 -5.965 0.573 1.00 92.38 72 ARG A N 1
ATOM 581 C CA . ARG A 1 72 ? -13.568 -6.023 1.323 1.00 92.38 72 ARG A CA 1
ATOM 582 C C . ARG A 1 72 ? -13.774 -4.822 2.245 1.00 92.38 72 ARG A C 1
ATOM 584 O O . ARG A 1 72 ? -14.894 -4.339 2.364 1.00 92.38 72 ARG A O 1
ATOM 591 N N . VAL A 1 73 ? -12.708 -4.339 2.890 1.00 89.56 73 VAL A N 1
ATOM 592 C CA . VAL A 1 73 ? -12.758 -3.134 3.737 1.00 89.56 73 VAL A CA 1
ATOM 593 C C . VAL A 1 73 ? -13.081 -1.889 2.913 1.00 89.56 73 VAL A C 1
ATOM 595 O O . VAL A 1 73 ? -13.808 -1.029 3.394 1.00 89.56 73 VAL A O 1
ATOM 598 N N . TYR A 1 74 ? -12.553 -1.781 1.694 1.00 88.31 74 TYR A N 1
ATOM 599 C CA . TYR A 1 74 ? -12.816 -0.638 0.820 1.00 88.31 74 TYR A CA 1
ATOM 600 C C . TYR A 1 74 ? -14.249 -0.637 0.254 1.00 88.31 74 TYR A C 1
ATOM 602 O O . TYR A 1 74 ? -14.818 0.428 0.033 1.00 88.31 74 TYR A O 1
ATOM 610 N N . GLU A 1 75 ? -14.827 -1.815 0.016 1.00 87.31 75 GLU A N 1
ATOM 611 C CA . GLU A 1 75 ? -16.156 -1.998 -0.594 1.00 87.31 75 GLU A CA 1
ATOM 612 C C . GLU A 1 75 ? -17.337 -1.954 0.400 1.00 87.31 75 GLU A C 1
ATOM 614 O O . GLU A 1 75 ? -18.488 -2.004 -0.035 1.00 87.31 75 GLU A O 1
ATOM 619 N N . SER A 1 76 ? -17.068 -1.889 1.711 1.00 80.75 76 SER A N 1
ATOM 620 C CA . SER A 1 76 ? -18.083 -1.849 2.785 1.00 80.75 76 SER A CA 1
ATOM 621 C C . SER A 1 76 ? -18.528 -0.429 3.130 1.00 80.75 76 SER A C 1
ATOM 623 O O . SER A 1 76 ? -19.735 -0.255 3.414 1.00 80.75 76 SER A O 1
#

Sequence (76 aa):
MKRLSNNATVIFRYLYQDTTHDLAIPEIYKKLELLSGDEKEVEYELSSLGLIQVENGSNNNLFHKISEYGKRVYES

Radius of gyration: 11.65 Å; chains: 1; bounding box: 34×25×29 Å

pLDDT: mean 87.18, std 8.15, range [54.94, 94.06]

Foldseek 3Di:
DDDQDPLLVVLLVVLLVDPPQADQQQVVCVVVVHDNPCSVVSVCRCVVVVQWDWDQDPPRDITIHGDPVNNVVVVD

Organism: NCBI:txid2867963

Secondary structure (DSSP, 8-state):
-PPPPHHHHHHHHHHHH-SS----HHHHHHHTT--TTSHHHHHHHHHHTTSEEEEE-TTS-EEEEE-HHHHHHHH-